Protein AF-A0A955JR68-F1 (afdb_monomer_lite)

pLDDT: mean 91.96, std 6.1, range [66.06, 97.94]

Radius of gyration: 23.19 Å; chains: 1; bounding box: 47×17×73 Å

Foldseek 3Di:
DVVVVVLCVLVVVLVVLVVLLVVLVVLLVVLVVVLVVLVVVLVVLVVVPVPRDPVVNVVSVVSNVVSVVSNVVSCVVSVVSVVVSVVVSCVSVVVVVVVVVVPDDD

Secondary structure (DSSP, 8-state):
-HHHHHHHHHTGGGHHHHHHHHHHHHHHHHHHHHHHHHHHHHHHHHTTGGG--HHHHHHHHHHHHHHHHHHHHHHHHHHHHHHHHHHHHHHHHHHHHHHHHHTS--

Structure (mmCIF, N/CA/C/O backbone):
data_AF-A0A955JR68-F1
#
_entry.id   AF-A0A955JR68-F1
#
loop_
_atom_site.group_PDB
_atom_site.id
_atom_site.type_symbol
_atom_site.label_atom_id
_atom_site.label_alt_id
_atom_site.label_comp_id
_atom_site.label_asym_id
_atom_site.label_entity_id
_atom_site.label_seq_id
_atom_site.pdbx_PDB_ins_code
_atom_site.Cartn_x
_atom_site.Cartn_y
_atom_site.Cartn_z
_atom_site.occupancy
_atom_site.B_iso_or_equiv
_atom_site.auth_seq_id
_atom_site.auth_comp_id
_atom_site.auth_asym_id
_atom_site.auth_atom_id
_atom_site.pdbx_PDB_model_num
ATOM 1 N N . MET A 1 1 ? 1.779 -9.444 24.969 1.00 74.44 1 MET A N 1
ATOM 2 C CA . MET A 1 1 ? 0.986 -10.234 23.994 1.00 74.44 1 MET A CA 1
ATOM 3 C C . MET A 1 1 ? -0.452 -10.513 24.435 1.00 74.44 1 MET A C 1
ATOM 5 O O . MET A 1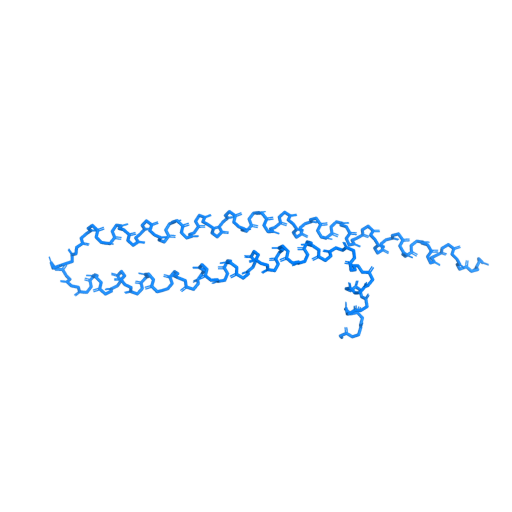 1 ? -1.351 -10.167 23.682 1.00 74.44 1 MET A O 1
ATOM 9 N N . LYS A 1 2 ? -0.705 -11.059 25.640 1.00 82.19 2 LYS A N 1
ATOM 10 C CA . LYS A 1 2 ? -2.065 -11.394 26.132 1.00 82.19 2 LYS A CA 1
ATOM 11 C C . LYS A 1 2 ? -3.084 -10.243 26.019 1.00 82.19 2 LYS A C 1
ATOM 13 O O . LYS A 1 2 ? -4.212 -10.466 25.600 1.00 82.19 2 LYS A O 1
ATOM 18 N N . TYR A 1 3 ? -2.676 -9.015 26.345 1.00 83.56 3 TYR A N 1
ATOM 19 C CA . TYR A 1 3 ? -3.552 -7.838 26.283 1.00 83.56 3 TYR A CA 1
ATOM 20 C C . TYR A 1 3 ? -3.885 -7.394 24.851 1.00 83.56 3 TYR A C 1
ATOM 22 O O . TYR A 1 3 ? -5.036 -7.080 24.576 1.00 83.56 3 TYR A O 1
ATOM 30 N N . LEU A 1 4 ? -2.921 -7.448 23.924 1.00 81.88 4 LEU A N 1
ATOM 31 C CA . LEU A 1 4 ? -3.157 -7.147 22.504 1.00 81.88 4 LEU A CA 1
ATOM 32 C C . LEU A 1 4 ? -4.132 -8.149 21.883 1.00 81.88 4 LEU A C 1
ATOM 34 O O . LEU A 1 4 ? -5.072 -7.764 21.195 1.00 81.88 4 LEU A O 1
ATOM 38 N N . TRP A 1 5 ? -3.951 -9.431 22.201 1.00 82.19 5 TRP A N 1
ATOM 39 C CA . TRP A 1 5 ? -4.871 -10.488 21.789 1.00 82.19 5 TRP A CA 1
ATOM 40 C C . TRP A 1 5 ? -6.280 -10.294 22.349 1.00 82.19 5 TRP A C 1
ATOM 42 O O . TRP A 1 5 ? -7.247 -10.493 21.624 1.00 82.19 5 TRP A O 1
ATOM 52 N N . LYS A 1 6 ? -6.406 -9.849 23.604 1.00 83.12 6 LYS A N 1
ATOM 53 C CA . LYS A 1 6 ? -7.708 -9.542 24.211 1.00 83.12 6 LYS A CA 1
ATOM 54 C C . LYS A 1 6 ? -8.407 -8.376 23.503 1.00 83.12 6 LYS A C 1
ATOM 56 O O . LYS A 1 6 ? -9.604 -8.448 23.267 1.00 83.12 6 LYS A O 1
ATOM 61 N N . ILE A 1 7 ? -7.674 -7.328 23.125 1.00 81.62 7 ILE A N 1
ATOM 62 C CA . ILE A 1 7 ? -8.233 -6.188 22.376 1.00 81.62 7 ILE A CA 1
ATOM 63 C C . ILE A 1 7 ? -8.702 -6.634 20.984 1.00 81.62 7 ILE A C 1
ATOM 65 O O . ILE A 1 7 ? -9.818 -6.310 20.573 1.00 81.62 7 ILE A O 1
ATOM 69 N N . LEU A 1 8 ? -7.878 -7.419 20.284 1.00 78.94 8 LEU A N 1
ATOM 70 C CA . LEU A 1 8 ? -8.209 -7.974 18.970 1.00 78.94 8 LEU A CA 1
ATOM 71 C C . LEU A 1 8 ? -9.423 -8.910 19.028 1.00 78.94 8 LEU A C 1
ATOM 73 O O . LEU A 1 8 ? -10.309 -8.802 18.183 1.00 78.94 8 LEU A O 1
ATOM 77 N N . SER A 1 9 ? -9.512 -9.786 20.035 1.00 76.69 9 SER A N 1
ATOM 78 C CA . SER A 1 9 ? -10.655 -10.695 20.181 1.00 76.69 9 SER A CA 1
ATOM 79 C C . SER A 1 9 ? -11.938 -9.946 20.552 1.00 76.69 9 SER A C 1
ATOM 81 O O . SER A 1 9 ? -12.994 -10.231 19.987 1.00 76.69 9 SER A O 1
ATOM 83 N N . SER A 1 10 ? -11.850 -8.951 21.443 1.00 73.81 10 SER A N 1
ATOM 84 C CA . SER A 1 10 ? -12.983 -8.095 21.827 1.00 73.81 10 SER A CA 1
ATOM 85 C C . SER A 1 10 ? -13.501 -7.232 20.674 1.00 73.81 10 SER A C 1
ATOM 87 O O . SER A 1 10 ? -14.665 -6.844 20.679 1.00 73.81 10 SER A O 1
ATOM 89 N N . THR A 1 11 ? -12.663 -6.968 19.668 1.00 79.06 11 THR A N 1
ATOM 90 C CA . THR A 1 11 ? -13.011 -6.165 18.484 1.00 79.06 11 THR A CA 1
ATOM 91 C C . THR A 1 11 ? -13.122 -7.027 17.219 1.00 79.06 11 THR A C 1
ATOM 93 O O . THR A 1 11 ? -13.031 -6.530 16.095 1.00 79.06 11 THR A O 1
ATOM 96 N N . SER A 1 12 ? -13.354 -8.337 17.372 1.00 75.81 12 SER A N 1
ATOM 97 C CA . SER A 1 12 ? -13.459 -9.273 16.240 1.00 75.81 12 SER A CA 1
ATOM 98 C C . SER A 1 12 ? -14.593 -8.941 15.261 1.00 75.81 12 SER A C 1
ATOM 100 O O . SER A 1 12 ? -14.568 -9.388 14.116 1.00 75.81 12 SER A O 1
ATOM 102 N N . SER A 1 13 ? -15.542 -8.080 15.644 1.00 83.38 13 SER A N 1
ATOM 103 C CA . SER A 1 13 ? -16.558 -7.522 14.742 1.00 83.38 13 SER A CA 1
ATOM 104 C C . SER A 1 13 ? -15.963 -6.762 13.543 1.00 83.38 13 SER A C 1
ATOM 106 O O . SER A 1 13 ? -16.620 -6.647 12.508 1.00 83.38 13 SER A O 1
ATOM 108 N N . LEU A 1 14 ? -14.710 -6.296 13.634 1.00 86.19 14 LEU A N 1
ATOM 109 C CA . LEU A 1 14 ? -13.998 -5.578 12.569 1.00 86.19 14 LEU A CA 1
ATOM 110 C C . LEU A 1 14 ? -13.180 -6.488 11.635 1.00 86.19 14 LEU A C 1
ATOM 112 O O . LEU A 1 14 ? -12.437 -5.978 10.796 1.00 86.19 14 LEU A O 1
ATOM 116 N N . TRP A 1 15 ? -13.326 -7.816 11.721 1.00 86.75 15 TRP A N 1
ATOM 117 C CA . TRP A 1 15 ? -12.491 -8.778 10.982 1.00 86.75 15 TRP A CA 1
ATOM 118 C C . TRP A 1 15 ? -12.403 -8.520 9.471 1.00 86.75 15 TRP A C 1
ATOM 120 O O . TRP A 1 15 ? -11.335 -8.673 8.885 1.00 86.75 15 TRP A O 1
ATOM 130 N N . ARG A 1 16 ? -13.493 -8.067 8.838 1.00 90.31 16 ARG A N 1
ATOM 131 C CA . ARG A 1 16 ? -13.512 -7.753 7.398 1.00 90.31 16 ARG A CA 1
ATOM 132 C C . ARG A 1 16 ? -12.545 -6.627 7.040 1.00 90.31 16 ARG A C 1
ATOM 134 O O . ARG A 1 16 ? -11.876 -6.708 6.017 1.00 90.31 16 ARG A O 1
ATOM 141 N N . LEU A 1 17 ? -12.454 -5.602 7.889 1.00 89.56 17 LEU A N 1
ATOM 142 C CA . LEU A 1 17 ? -11.537 -4.484 7.677 1.00 89.56 17 LEU A CA 1
ATOM 143 C C . LEU A 1 17 ? -10.085 -4.918 7.902 1.00 89.56 17 LEU A C 1
ATOM 145 O O . LEU A 1 17 ? -9.220 -4.543 7.117 1.00 89.56 17 LEU A O 1
ATOM 149 N N . TYR A 1 18 ? -9.817 -5.763 8.906 1.00 90.50 18 TYR A N 1
ATOM 150 C CA . TYR A 1 18 ? -8.474 -6.317 9.117 1.00 90.50 18 TYR A CA 1
ATOM 151 C C . TYR A 1 18 ? -7.992 -7.128 7.912 1.00 90.50 18 TYR A C 1
ATOM 153 O O . TYR A 1 18 ? -6.854 -6.958 7.475 1.00 90.50 18 TYR A O 1
ATOM 161 N N . VAL A 1 19 ? -8.861 -7.968 7.340 1.00 92.94 19 VAL A N 1
ATOM 162 C CA . VAL A 1 19 ? -8.545 -8.731 6.125 1.00 92.94 19 VAL A CA 1
ATOM 163 C C . VAL A 1 19 ? -8.314 -7.791 4.942 1.00 92.94 19 VAL A C 1
ATOM 165 O O . VAL A 1 19 ? -7.314 -7.942 4.248 1.00 92.94 19 VAL A O 1
ATOM 168 N N . ALA A 1 20 ? -9.182 -6.795 4.740 1.00 92.62 20 ALA A N 1
ATOM 169 C CA . ALA A 1 20 ? -9.059 -5.849 3.632 1.00 92.62 20 ALA A CA 1
ATOM 170 C C . ALA A 1 20 ? -7.730 -5.073 3.663 1.00 92.62 20 ALA A C 1
ATOM 172 O O . ALA A 1 20 ? -7.021 -5.027 2.657 1.00 92.62 20 ALA A O 1
ATOM 173 N N . VAL A 1 21 ? -7.351 -4.530 4.825 1.00 93.62 21 VAL A N 1
ATOM 174 C CA . VAL A 1 21 ? -6.069 -3.828 4.999 1.00 93.62 21 VAL A CA 1
ATOM 175 C C . VAL A 1 21 ? -4.892 -4.787 4.823 1.00 93.62 21 VAL A C 1
ATOM 177 O O . VAL A 1 21 ? -3.938 -4.446 4.135 1.00 93.62 21 VAL A O 1
ATOM 180 N N . SER A 1 22 ? -4.972 -6.007 5.363 1.00 94.62 22 SER A N 1
ATOM 181 C CA . SER A 1 22 ? -3.896 -6.998 5.221 1.00 94.62 22 SER A CA 1
ATOM 182 C C . SER A 1 22 ? -3.655 -7.376 3.758 1.00 94.62 22 SER A C 1
ATOM 184 O O . SER A 1 22 ? -2.510 -7.421 3.312 1.00 94.62 22 SER A O 1
ATOM 186 N N . VAL A 1 23 ? -4.725 -7.602 2.988 1.00 95.69 23 VAL A N 1
ATOM 187 C CA . VAL A 1 23 ? -4.635 -7.882 1.547 1.00 95.69 23 VAL A CA 1
ATOM 188 C C . VAL A 1 23 ? -4.026 -6.694 0.802 1.00 95.69 23 VAL A C 1
ATOM 190 O O . VAL A 1 23 ? -3.136 -6.893 -0.024 1.00 95.69 23 VAL A O 1
ATOM 193 N N . ALA A 1 24 ? -4.441 -5.465 1.126 1.00 94.81 24 ALA A N 1
ATOM 194 C CA . ALA A 1 24 ? -3.860 -4.256 0.546 1.00 94.81 24 ALA A CA 1
ATOM 195 C C . ALA A 1 24 ? -2.355 -4.139 0.852 1.00 94.81 24 ALA A C 1
ATOM 197 O O . ALA A 1 24 ? -1.563 -3.891 -0.057 1.00 94.81 24 ALA A O 1
ATOM 198 N N . SER A 1 25 ? -1.936 -4.393 2.096 1.00 95.75 25 SER A N 1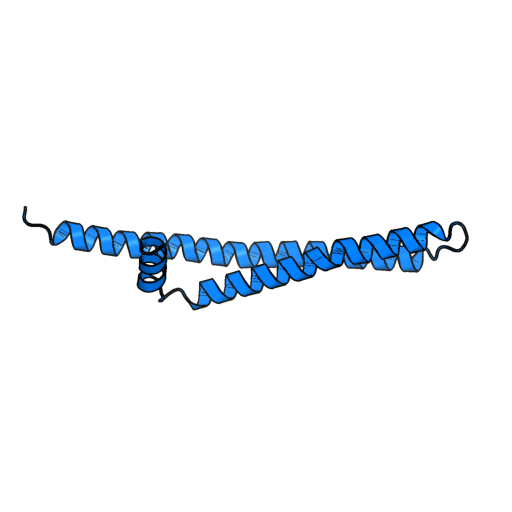
ATOM 199 C CA . SER A 1 25 ? -0.523 -4.369 2.494 1.00 95.75 25 SER A CA 1
ATOM 200 C C . SER A 1 25 ? 0.312 -5.419 1.762 1.00 95.75 25 SER A C 1
ATOM 202 O O . SER A 1 25 ? 1.415 -5.113 1.311 1.00 95.75 25 SER A O 1
ATOM 204 N N . VAL A 1 26 ? -0.208 -6.640 1.600 1.00 97.12 26 VAL A N 1
ATOM 205 C CA . VAL A 1 26 ? 0.473 -7.694 0.832 1.00 97.12 26 VAL A CA 1
ATOM 206 C C . VAL A 1 26 ? 0.594 -7.300 -0.639 1.00 97.12 26 VAL A C 1
ATOM 208 O O . VAL A 1 26 ? 1.665 -7.456 -1.220 1.00 97.12 26 VAL A O 1
ATOM 211 N N . ALA A 1 27 ? -0.462 -6.740 -1.235 1.00 96.12 27 ALA A N 1
ATOM 212 C CA . ALA A 1 27 ? -0.427 -6.272 -2.618 1.00 96.12 27 ALA A CA 1
ATOM 213 C C . ALA A 1 27 ? 0.629 -5.171 -2.826 1.00 96.12 27 ALA A C 1
ATOM 215 O O . ALA A 1 27 ? 1.420 -5.254 -3.764 1.00 96.12 27 ALA A O 1
ATOM 216 N N . ILE A 1 28 ? 0.700 -4.190 -1.919 1.00 97.12 28 ILE A N 1
ATOM 217 C CA . ILE A 1 28 ? 1.733 -3.141 -1.942 1.00 97.12 28 ILE A CA 1
ATOM 218 C C . ILE A 1 28 ? 3.132 -3.748 -1.819 1.00 97.12 28 ILE A C 1
ATOM 220 O O . ILE A 1 28 ? 4.031 -3.365 -2.564 1.00 97.12 28 ILE A O 1
ATOM 224 N N . ALA A 1 29 ? 3.324 -4.704 -0.908 1.00 97.31 29 ALA A N 1
ATOM 225 C CA . ALA A 1 29 ? 4.613 -5.363 -0.743 1.00 97.31 29 ALA A CA 1
ATOM 226 C C . ALA A 1 29 ? 5.052 -6.049 -2.044 1.00 97.31 29 ALA A C 1
ATOM 228 O O . ALA A 1 29 ? 6.168 -5.819 -2.500 1.00 97.31 29 ALA A O 1
ATOM 229 N N . VAL A 1 30 ? 4.165 -6.817 -2.684 1.00 96.75 30 VAL A N 1
ATOM 230 C CA . VAL A 1 30 ? 4.455 -7.469 -3.972 1.00 96.75 30 VAL A CA 1
ATOM 231 C C . VAL A 1 30 ? 4.841 -6.446 -5.040 1.00 96.75 30 VAL A C 1
ATOM 233 O O . VAL A 1 30 ? 5.849 -6.637 -5.714 1.00 96.75 30 VAL A O 1
ATOM 236 N N . LEU A 1 31 ? 4.094 -5.346 -5.167 1.00 95.88 31 LEU A N 1
ATOM 237 C CA . LEU A 1 31 ? 4.405 -4.277 -6.121 1.00 95.88 31 LEU A CA 1
ATOM 238 C C . LEU A 1 31 ? 5.782 -3.649 -5.861 1.00 95.88 31 LEU A C 1
ATOM 240 O O . LEU A 1 31 ? 6.574 -3.507 -6.789 1.00 95.88 31 LEU A O 1
ATOM 244 N N . ASN A 1 32 ? 6.111 -3.367 -4.600 1.00 96.00 32 ASN A N 1
ATOM 245 C CA . ASN A 1 32 ? 7.412 -2.812 -4.221 1.00 96.00 32 ASN A CA 1
ATOM 246 C C . ASN A 1 32 ? 8.581 -3.767 -4.507 1.00 96.00 32 ASN A C 1
ATOM 248 O O . ASN A 1 32 ? 9.693 -3.305 -4.754 1.00 96.00 32 ASN A O 1
ATOM 252 N N . LEU A 1 33 ? 8.353 -5.087 -4.501 1.00 96.62 33 LEU A N 1
ATOM 253 C CA . LEU A 1 33 ? 9.366 -6.059 -4.923 1.00 96.62 33 LEU A CA 1
ATOM 254 C C . LEU A 1 33 ? 9.619 -6.036 -6.441 1.00 96.62 33 LEU A C 1
ATOM 256 O O . LEU A 1 33 ? 10.712 -6.405 -6.872 1.00 96.62 33 LEU A O 1
ATOM 260 N N . LEU A 1 34 ? 8.655 -5.601 -7.259 1.00 95.50 34 LEU A N 1
ATOM 261 C CA . LEU A 1 34 ? 8.822 -5.531 -8.716 1.00 95.50 34 LEU A CA 1
ATOM 262 C C . LEU A 1 34 ? 9.718 -4.361 -9.143 1.00 95.50 34 LEU A C 1
ATOM 264 O O . LEU A 1 34 ? 10.468 -4.489 -10.111 1.00 95.50 34 LEU A O 1
ATOM 268 N N . THR A 1 35 ? 9.699 -3.246 -8.411 1.00 92.56 35 THR A N 1
ATOM 269 C CA . THR A 1 35 ? 10.502 -2.049 -8.709 1.00 92.56 35 THR A CA 1
ATOM 270 C C . THR A 1 35 ? 12.012 -2.323 -8.836 1.00 92.56 35 THR A C 1
ATOM 272 O O . THR A 1 35 ? 12.587 -1.957 -9.868 1.00 92.56 35 THR A O 1
ATOM 275 N N . PRO A 1 36 ? 12.696 -2.989 -7.880 1.00 95.50 36 PRO A N 1
ATOM 276 C CA . PRO A 1 36 ? 14.120 -3.297 -8.026 1.00 95.50 36 PRO A CA 1
ATOM 277 C C . PRO A 1 36 ? 14.401 -4.279 -9.172 1.00 95.50 36 PRO A C 1
ATOM 279 O O . PRO A 1 36 ? 15.427 -4.144 -9.836 1.00 95.50 36 PRO A O 1
ATOM 282 N N . ALA A 1 37 ? 13.494 -5.220 -9.459 1.00 95.88 37 ALA A N 1
ATOM 283 C CA . ALA A 1 37 ? 13.649 -6.150 -10.580 1.00 95.88 37 ALA A CA 1
ATOM 284 C C . ALA A 1 37 ? 13.613 -5.420 -11.935 1.00 95.88 37 ALA A C 1
ATOM 286 O O . ALA A 1 37 ? 14.506 -5.602 -12.764 1.00 95.88 37 ALA A O 1
ATOM 287 N N . LEU A 1 38 ? 12.632 -4.532 -12.128 1.00 96.00 38 LEU A N 1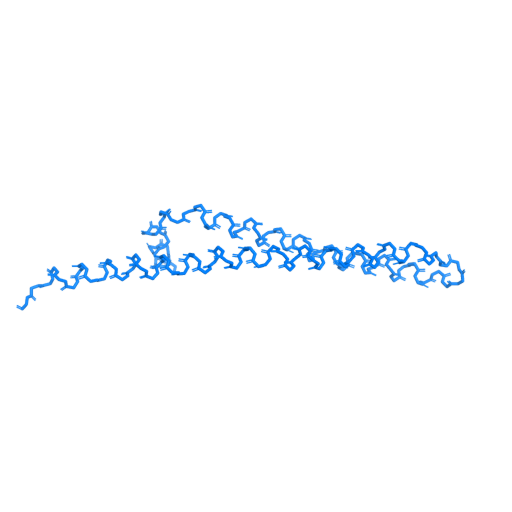
ATOM 288 C CA . LEU A 1 38 ? 12.528 -3.687 -13.322 1.00 96.00 38 LEU A CA 1
ATOM 289 C C . LEU A 1 38 ? 13.723 -2.740 -13.462 1.00 96.00 38 LEU A C 1
ATOM 291 O O . LEU A 1 38 ? 14.261 -2.571 -14.556 1.00 96.00 38 LEU A O 1
ATOM 295 N N . THR A 1 39 ? 14.170 -2.162 -12.348 1.00 95.88 39 THR A N 1
ATOM 296 C CA . THR A 1 39 ? 15.356 -1.297 -12.325 1.00 95.88 39 THR A CA 1
ATOM 297 C C . THR A 1 39 ? 16.607 -2.071 -12.745 1.00 95.88 39 THR A C 1
ATOM 299 O O . THR A 1 39 ? 17.400 -1.565 -13.537 1.00 95.88 39 THR A O 1
ATOM 302 N N . GLY A 1 40 ? 16.757 -3.323 -12.300 1.00 96.50 40 GLY A N 1
ATOM 303 C CA . GLY A 1 40 ? 17.823 -4.219 -12.756 1.00 96.50 40 GLY A CA 1
ATOM 304 C C . GLY A 1 40 ? 17.814 -4.413 -14.274 1.00 96.50 40 GLY A C 1
ATOM 305 O O . GLY A 1 40 ? 18.838 -4.222 -14.926 1.00 96.50 40 GLY A O 1
ATOM 306 N N . TRP A 1 41 ? 16.646 -4.682 -14.864 1.00 96.25 41 TRP A N 1
ATOM 307 C CA . TRP A 1 41 ? 16.520 -4.828 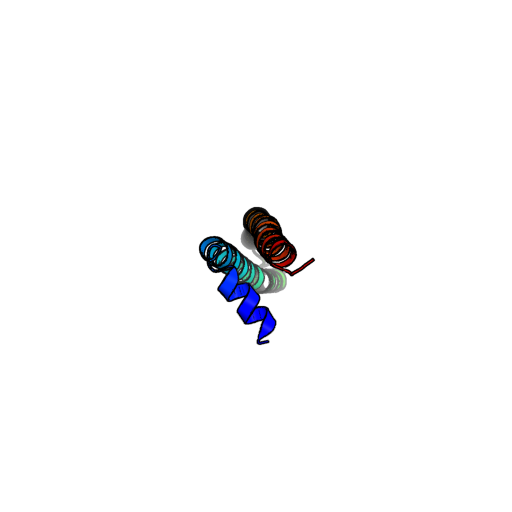-16.321 1.00 96.25 41 TRP A CA 1
ATOM 308 C C . TRP A 1 41 ? 16.828 -3.541 -17.090 1.00 96.25 41 TRP A C 1
ATOM 310 O O . TRP A 1 41 ? 17.380 -3.607 -18.190 1.00 96.25 41 TRP A O 1
ATOM 320 N N . ALA A 1 42 ? 16.500 -2.375 -16.530 1.00 95.62 42 ALA A N 1
ATOM 321 C CA . ALA A 1 42 ? 16.865 -1.093 -17.127 1.00 95.62 42 ALA A CA 1
ATOM 322 C C . ALA A 1 42 ? 18.387 -0.896 -17.135 1.00 95.62 42 ALA A C 1
ATOM 324 O O . ALA A 1 42 ? 18.951 -0.4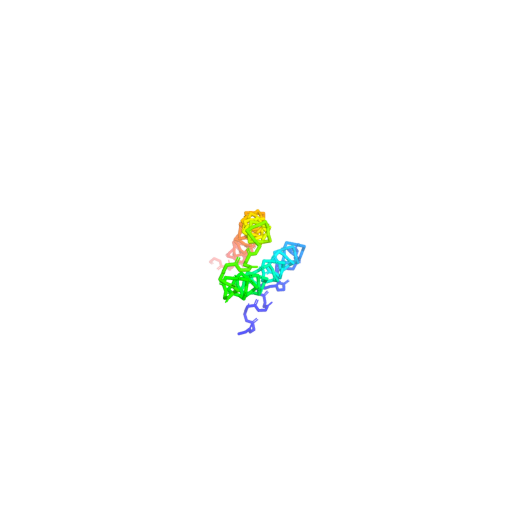98 -18.156 1.00 95.62 42 ALA A O 1
ATOM 325 N N . ILE A 1 43 ? 19.059 -1.225 -16.027 1.00 96.06 43 ILE A N 1
ATOM 326 C CA . ILE A 1 43 ? 20.523 -1.174 -15.925 1.00 96.06 43 ILE A CA 1
ATOM 327 C C . ILE A 1 43 ? 21.163 -2.120 -16.947 1.00 96.06 43 ILE A C 1
ATOM 329 O O . ILE A 1 43 ? 22.099 -1.727 -17.646 1.00 96.06 43 ILE A O 1
ATOM 333 N N . ASP A 1 44 ? 20.646 -3.340 -17.089 1.00 95.56 44 ASP A N 1
ATOM 334 C CA . ASP A 1 44 ? 21.161 -4.308 -18.061 1.00 95.56 44 ASP A CA 1
ATOM 335 C C . ASP A 1 44 ? 20.985 -3.843 -19.513 1.00 95.56 44 ASP A C 1
ATOM 337 O O . ASP A 1 44 ? 21.873 -4.059 -20.341 1.00 95.56 44 ASP A O 1
ATOM 341 N N . GLU A 1 45 ? 19.877 -3.171 -19.841 1.00 94.00 45 GLU A N 1
ATOM 342 C CA . GLU A 1 45 ? 19.695 -2.583 -21.171 1.00 94.00 45 GLU A CA 1
ATOM 343 C C . GLU A 1 45 ? 20.664 -1.416 -21.406 1.00 94.00 45 GLU A C 1
ATOM 345 O O . GLU A 1 45 ? 21.273 -1.340 -22.472 1.00 94.00 45 GLU A O 1
ATOM 350 N N . LEU A 1 46 ? 20.876 -0.550 -20.408 1.00 92.94 46 LEU A N 1
ATOM 351 C CA . LEU A 1 46 ? 21.825 0.568 -20.493 1.00 92.94 46 LEU A CA 1
ATOM 352 C C . LEU A 1 46 ? 23.263 0.099 -20.741 1.00 92.94 46 LEU A C 1
ATOM 354 O O . LEU A 1 46 ? 23.999 0.724 -21.507 1.00 92.94 46 LEU A O 1
ATOM 358 N N . ARG A 1 47 ? 23.663 -1.034 -20.154 1.00 95.38 47 ARG A N 1
ATOM 359 C CA . ARG A 1 47 ? 25.000 -1.619 -20.353 1.00 95.38 47 ARG A CA 1
ATOM 360 C C . ARG A 1 47 ? 25.279 -2.037 -21.798 1.00 95.38 47 ARG A C 1
ATOM 362 O O . ARG A 1 47 ? 26.443 -2.211 -22.149 1.00 95.38 47 ARG A O 1
ATOM 369 N N . LYS A 1 48 ? 24.254 -2.163 -22.647 1.00 94.00 48 LYS A N 1
ATOM 370 C CA . LYS A 1 48 ? 24.416 -2.461 -24.081 1.00 94.00 48 LYS A CA 1
ATOM 371 C C . LYS A 1 48 ? 24.945 -1.270 -24.888 1.00 94.00 48 LYS A C 1
ATOM 373 O O . LYS A 1 48 ? 25.296 -1.447 -26.054 1.00 94.00 48 LYS A O 1
ATOM 378 N N . GLY A 1 49 ? 25.016 -0.072 -24.300 1.00 90.31 49 GLY A N 1
ATOM 379 C CA . GLY A 1 49 ? 25.560 1.119 -24.953 1.00 90.31 49 GLY A CA 1
ATOM 380 C C . GLY A 1 49 ? 24.798 1.470 -26.232 1.00 90.31 49 GLY A C 1
ATOM 381 O O . GLY A 1 49 ? 23.585 1.657 -26.209 1.00 90.31 49 GLY A O 1
ATOM 382 N N . THR A 1 50 ? 25.494 1.526 -27.369 1.00 87.88 50 THR A N 1
ATOM 383 C CA . THR A 1 50 ? 24.898 1.854 -28.679 1.00 87.88 50 THR A CA 1
ATOM 384 C C . THR A 1 50 ? 23.911 0.803 -29.195 1.00 87.88 50 THR A C 1
ATOM 386 O O . THR A 1 50 ? 23.108 1.111 -30.071 1.00 87.88 50 THR A O 1
ATOM 389 N N . GLY A 1 51 ? 23.934 -0.418 -28.649 1.00 88.50 51 GLY A N 1
ATOM 390 C CA . GLY A 1 51 ? 22.959 -1.472 -28.947 1.00 88.50 51 GLY A CA 1
ATOM 391 C C . GLY A 1 51 ? 21.700 -1.430 -28.074 1.00 88.50 51 GLY A C 1
ATOM 392 O O . GLY A 1 51 ? 20.849 -2.313 -28.199 1.00 88.50 51 GLY A O 1
ATOM 393 N N . ALA A 1 52 ? 21.584 -0.458 -27.165 1.00 89.56 52 ALA A N 1
ATOM 394 C CA . ALA A 1 52 ? 20.438 -0.341 -26.274 1.00 89.56 52 ALA A CA 1
ATOM 395 C C . ALA A 1 52 ? 19.162 0.031 -27.041 1.00 89.56 52 ALA A C 1
ATOM 397 O O . ALA A 1 52 ? 19.137 0.935 -27.881 1.00 89.56 52 ALA A O 1
ATOM 398 N N . ARG A 1 53 ? 18.060 -0.642 -26.713 1.00 94.44 53 ARG A N 1
ATOM 399 C CA . ARG A 1 53 ? 16.751 -0.367 -27.307 1.00 94.44 53 ARG A CA 1
ATOM 400 C C . ARG A 1 53 ? 16.011 0.656 -26.460 1.00 94.44 53 ARG A C 1
ATOM 402 O O . ARG A 1 53 ? 15.386 0.314 -25.458 1.00 94.44 53 ARG A O 1
ATOM 409 N N . VAL A 1 54 ? 16.005 1.905 -26.920 1.00 93.06 54 VAL A N 1
ATOM 410 C CA . VAL A 1 54 ? 15.302 3.018 -26.254 1.00 93.06 54 VAL A CA 1
ATOM 411 C C . VAL A 1 54 ? 13.829 2.684 -25.989 1.00 93.06 54 VAL A C 1
ATOM 413 O O . VAL A 1 54 ? 13.331 2.937 -24.897 1.00 93.06 54 VAL A O 1
ATOM 416 N N . GLY A 1 55 ? 13.145 2.033 -26.939 1.00 95.12 55 GLY A N 1
ATOM 417 C CA . GLY A 1 55 ? 11.748 1.619 -26.762 1.00 95.12 55 GLY A CA 1
ATOM 418 C C . GLY A 1 55 ? 11.530 0.637 -25.603 1.00 95.12 55 GLY A C 1
ATOM 419 O O . GLY A 1 55 ? 10.537 0.746 -24.890 1.00 95.12 55 GLY A O 1
ATOM 420 N N . TYR A 1 56 ? 12.477 -0.276 -25.360 1.00 95.19 56 TYR A N 1
ATOM 421 C CA . TYR A 1 56 ? 12.411 -1.190 -24.214 1.00 95.19 56 TYR A CA 1
ATOM 422 C C . TYR A 1 56 ? 12.614 -0.440 -22.892 1.00 95.19 56 TYR A C 1
ATOM 424 O O . TYR A 1 56 ? 11.911 -0.697 -21.919 1.00 95.19 56 TYR A O 1
ATOM 432 N N . MET A 1 57 ? 13.509 0.549 -22.875 1.00 94.75 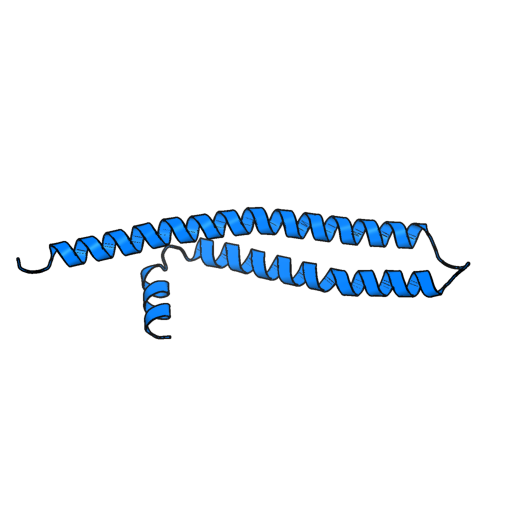57 MET A N 1
ATOM 433 C CA . MET A 1 57 ? 13.746 1.384 -21.696 1.00 94.75 57 MET A CA 1
ATOM 434 C C . MET A 1 57 ? 12.535 2.261 -21.348 1.00 94.75 57 MET A C 1
ATOM 436 O O . MET A 1 57 ? 12.170 2.362 -20.179 1.00 94.75 57 MET A O 1
ATOM 440 N N . ILE A 1 58 ? 11.862 2.828 -22.356 1.00 96.38 58 ILE A N 1
ATOM 441 C CA . ILE A 1 58 ? 10.594 3.553 -22.174 1.00 96.38 58 ILE A CA 1
ATOM 442 C C . ILE A 1 58 ? 9.523 2.620 -21.602 1.00 96.38 58 ILE A C 1
ATOM 444 O O . ILE A 1 58 ? 8.801 3.008 -20.687 1.00 96.38 58 ILE A O 1
ATOM 448 N N . LEU A 1 59 ? 9.435 1.383 -22.097 1.00 97.19 59 LEU A N 1
ATOM 449 C CA . LEU A 1 59 ? 8.479 0.400 -21.590 1.00 97.19 59 LEU A CA 1
ATOM 450 C C . LEU A 1 59 ? 8.736 0.054 -20.116 1.00 97.19 59 LEU A C 1
ATOM 452 O O . LEU A 1 59 ? 7.785 -0.006 -19.340 1.00 97.19 59 LEU A O 1
ATOM 456 N N . ILE A 1 60 ? 9.999 -0.113 -19.709 1.00 96.69 60 ILE A N 1
ATOM 457 C CA . ILE A 1 60 ? 10.349 -0.325 -18.296 1.00 96.69 60 ILE A CA 1
ATOM 458 C C . ILE A 1 60 ? 9.979 0.899 -17.449 1.00 96.69 60 ILE A C 1
ATOM 460 O O . ILE A 1 60 ? 9.378 0.743 -16.388 1.00 96.69 60 ILE A O 1
ATOM 464 N N . ALA A 1 61 ? 10.292 2.110 -17.916 1.00 96.38 61 ALA A N 1
ATOM 465 C CA . ALA A 1 61 ? 9.950 3.340 -17.202 1.00 96.38 61 ALA A CA 1
ATOM 466 C C . ALA A 1 61 ? 8.431 3.484 -17.007 1.00 96.38 61 ALA A C 1
ATOM 468 O O . ALA A 1 61 ? 7.976 3.798 -15.909 1.00 96.38 61 ALA A O 1
ATOM 469 N N . LEU A 1 62 ? 7.642 3.184 -18.045 1.00 97.88 62 LEU A N 1
ATOM 470 C CA . LEU A 1 62 ? 6.183 3.147 -17.949 1.00 97.88 62 LEU A CA 1
ATOM 471 C C . LEU A 1 62 ? 5.705 2.073 -16.966 1.00 97.88 62 LEU A C 1
ATOM 473 O O . LEU A 1 62 ? 4.800 2.338 -16.181 1.00 97.88 62 LEU A O 1
ATOM 477 N N . ALA A 1 63 ? 6.311 0.884 -16.967 1.00 97.19 63 ALA A N 1
ATOM 478 C CA . ALA A 1 63 ? 5.956 -0.176 -16.026 1.00 97.19 63 ALA A CA 1
ATOM 479 C C . ALA A 1 63 ? 6.195 0.243 -14.564 1.00 97.19 63 ALA A C 1
ATOM 481 O O . ALA A 1 63 ? 5.310 0.051 -13.731 1.00 97.19 63 ALA A O 1
ATOM 482 N N . ILE A 1 64 ? 7.342 0.864 -14.264 1.00 96.62 64 ILE A N 1
ATOM 483 C CA . ILE A 1 64 ? 7.646 1.407 -12.928 1.00 96.62 64 ILE A CA 1
ATOM 484 C C . ILE A 1 64 ? 6.628 2.489 -12.551 1.00 96.62 64 ILE A C 1
ATOM 486 O O . ILE A 1 64 ? 6.046 2.433 -11.473 1.00 96.62 64 ILE A O 1
ATOM 490 N N . PHE A 1 65 ? 6.331 3.411 -13.468 1.00 97.50 65 PHE A N 1
ATOM 491 C CA . PHE A 1 65 ? 5.335 4.456 -13.239 1.00 97.50 65 PHE A CA 1
ATOM 492 C C . PHE A 1 65 ? 3.950 3.886 -12.891 1.00 97.50 65 PHE A C 1
ATOM 494 O O . PHE A 1 65 ? 3.307 4.341 -11.945 1.00 97.50 65 PHE A O 1
ATOM 501 N N . PHE A 1 66 ? 3.485 2.860 -13.610 1.00 97.75 66 PHE A N 1
ATOM 502 C CA . PHE A 1 66 ? 2.209 2.209 -13.299 1.00 97.75 66 PHE A CA 1
ATOM 503 C C . PHE A 1 66 ? 2.232 1.446 -11.970 1.00 97.75 66 PHE A C 1
ATOM 505 O O . PHE A 1 66 ? 1.211 1.412 -11.282 1.00 97.75 66 PHE A O 1
ATOM 512 N N . ILE A 1 67 ? 3.372 0.865 -11.587 1.00 97.62 67 ILE A N 1
ATOM 513 C CA . ILE A 1 67 ? 3.551 0.263 -10.261 1.00 97.62 67 ILE A CA 1
ATOM 514 C C . ILE A 1 67 ? 3.404 1.330 -9.174 1.00 97.62 67 ILE A C 1
ATOM 516 O O . ILE A 1 67 ? 2.610 1.133 -8.255 1.00 97.62 67 ILE A O 1
ATOM 520 N N . ASP A 1 68 ? 4.079 2.472 -9.308 1.00 97.31 68 ASP A N 1
ATOM 521 C CA . ASP A 1 68 ? 4.011 3.567 -8.332 1.00 97.31 68 ASP A CA 1
ATOM 522 C C . ASP A 1 68 ? 2.590 4.141 -8.212 1.00 97.31 68 ASP A C 1
ATOM 524 O O . ASP A 1 68 ? 2.093 4.389 -7.105 1.00 97.31 68 ASP A O 1
ATOM 528 N N . LEU A 1 69 ? 1.889 4.292 -9.342 1.00 97.94 69 LEU A N 1
ATOM 529 C CA . LEU A 1 69 ? 0.472 4.662 -9.352 1.00 97.94 69 LEU A CA 1
ATOM 530 C C . LEU A 1 69 ? -0.393 3.622 -8.631 1.00 97.94 69 LEU A C 1
ATOM 532 O O . LEU A 1 69 ? -1.240 3.989 -7.813 1.00 97.94 69 LEU A O 1
ATOM 536 N N . GLY A 1 70 ? -0.171 2.334 -8.900 1.00 97.31 70 GLY A N 1
ATOM 537 C CA . GLY A 1 70 ? -0.882 1.236 -8.248 1.00 97.31 70 GLY A CA 1
ATOM 538 C C . GLY A 1 70 ? -0.667 1.231 -6.736 1.00 97.31 70 GLY A C 1
ATOM 539 O O . GLY A 1 70 ? -1.633 1.184 -5.974 1.00 97.31 70 GLY A O 1
ATOM 540 N N . VAL A 1 71 ? 0.584 1.367 -6.290 1.00 97.50 71 VAL A N 1
ATOM 541 C CA . VAL A 1 71 ? 0.943 1.476 -4.869 1.00 97.50 71 VAL A CA 1
ATOM 542 C C . VAL A 1 71 ? 0.256 2.678 -4.228 1.00 97.50 71 VAL A C 1
ATOM 544 O O . VAL A 1 71 ? -0.342 2.545 -3.162 1.00 97.50 71 VAL A O 1
ATOM 547 N N . THR A 1 72 ? 0.278 3.840 -4.881 1.00 97.38 72 THR A N 1
ATOM 548 C CA . THR A 1 72 ? -0.368 5.060 -4.376 1.00 97.38 72 THR A CA 1
ATOM 549 C C . THR A 1 72 ? -1.876 4.872 -4.221 1.00 97.38 72 THR A C 1
ATOM 551 O O . THR A 1 72 ? -2.447 5.230 -3.189 1.00 97.38 72 THR A O 1
ATOM 554 N N . PHE A 1 73 ? -2.534 4.270 -5.211 1.00 97.75 73 PHE A N 1
ATOM 555 C CA . PHE A 1 73 ? -3.973 4.022 -5.175 1.00 97.75 73 PHE A CA 1
ATOM 556 C C . PHE A 1 73 ? -4.360 3.033 -4.067 1.00 97.75 73 PHE A C 1
ATOM 558 O O . PHE A 1 73 ? -5.266 3.308 -3.276 1.00 97.75 73 PHE A O 1
ATOM 565 N N . ILE A 1 74 ? -3.630 1.918 -3.951 1.00 96.81 74 ILE A N 1
ATOM 566 C CA . ILE A 1 74 ? -3.871 0.913 -2.907 1.00 96.81 74 ILE A CA 1
ATOM 567 C C . ILE A 1 74 ? -3.595 1.501 -1.518 1.00 96.81 74 ILE A C 1
ATOM 569 O O . ILE A 1 74 ? -4.366 1.239 -0.600 1.00 96.81 74 ILE A O 1
ATOM 573 N N . ASN A 1 75 ? -2.563 2.336 -1.357 1.00 96.56 75 ASN A N 1
ATOM 574 C CA . ASN A 1 75 ? -2.287 3.025 -0.094 1.00 96.56 75 ASN A CA 1
ATOM 575 C C . ASN A 1 75 ? -3.427 3.956 0.322 1.00 96.56 75 ASN A C 1
ATOM 577 O O . ASN A 1 75 ? -3.802 3.963 1.490 1.00 96.56 75 ASN A O 1
ATOM 581 N N . ASN A 1 76 ? -4.011 4.708 -0.612 1.00 96.31 76 ASN A N 1
ATOM 582 C CA . ASN A 1 76 ? -5.136 5.592 -0.298 1.00 96.31 76 ASN A CA 1
ATOM 583 C C . ASN A 1 76 ? -6.373 4.796 0.150 1.00 96.31 76 ASN A C 1
ATOM 585 O O . ASN A 1 76 ? -6.990 5.120 1.165 1.00 96.31 76 ASN A O 1
ATOM 589 N N . ILE A 1 77 ? -6.714 3.719 -0.563 1.00 94.75 77 ILE A N 1
ATOM 590 C CA . ILE A 1 77 ? -7.868 2.874 -0.215 1.00 94.75 77 ILE A CA 1
ATOM 591 C C . ILE A 1 77 ? -7.621 2.103 1.088 1.00 94.75 77 ILE A C 1
ATOM 593 O O . ILE A 1 77 ? -8.476 2.076 1.975 1.00 94.75 77 ILE A O 1
ATOM 597 N N . GLY A 1 78 ? -6.447 1.485 1.218 1.00 93.00 78 GLY A N 1
ATOM 598 C CA . GLY A 1 78 ? -6.044 0.752 2.414 1.00 93.00 78 GLY A CA 1
ATOM 599 C C . GLY A 1 78 ? -5.958 1.660 3.639 1.00 93.00 78 GLY A C 1
ATOM 600 O O . GLY A 1 78 ? -6.414 1.274 4.714 1.00 93.00 78 GLY A O 1
ATOM 601 N N . GLY A 1 79 ? -5.460 2.886 3.459 1.00 92.56 79 GLY A N 1
ATOM 602 C CA . GLY A 1 79 ? -5.429 3.934 4.476 1.00 92.56 79 GLY A CA 1
ATOM 603 C C . GLY A 1 79 ? -6.828 4.309 4.948 1.00 92.56 79 GLY A C 1
ATOM 604 O O . GLY A 1 79 ? -7.093 4.249 6.144 1.00 92.56 79 GLY A O 1
ATOM 605 N N . TYR A 1 80 ? -7.764 4.549 4.022 1.00 94.69 80 TYR A N 1
ATOM 606 C CA . TYR A 1 80 ? -9.166 4.799 4.372 1.00 94.69 80 TYR A CA 1
ATOM 607 C C . TYR A 1 80 ? -9.764 3.670 5.228 1.00 94.69 80 TYR A C 1
ATOM 609 O O . TYR A 1 80 ? -10.426 3.926 6.236 1.00 94.69 80 TYR A O 1
ATOM 617 N N . TRP A 1 81 ? -9.518 2.403 4.875 1.00 93.12 81 TRP A N 1
ATOM 618 C CA . TRP A 1 81 ? -9.962 1.278 5.704 1.00 93.12 81 TRP A CA 1
ATOM 619 C C . TRP A 1 81 ? -9.255 1.232 7.066 1.00 93.12 81 TRP A C 1
ATOM 621 O O . TRP A 1 81 ? -9.905 0.921 8.066 1.00 93.12 81 TRP A O 1
ATOM 631 N N . GLY A 1 82 ? -7.969 1.581 7.131 1.00 92.56 82 GLY A N 1
ATOM 632 C CA . GLY A 1 82 ? -7.209 1.727 8.377 1.00 92.56 82 GLY A CA 1
ATOM 633 C C . GLY A 1 82 ? -7.771 2.808 9.306 1.00 92.56 82 GLY A C 1
ATOM 634 O O . GLY A 1 82 ? -7.930 2.582 10.511 1.00 92.56 82 GLY A O 1
ATOM 635 N N . ASP A 1 83 ? -8.174 3.945 8.750 1.00 94.25 83 ASP A N 1
ATOM 636 C CA . ASP A 1 83 ? -8.794 5.036 9.503 1.00 94.25 83 ASP A CA 1
ATOM 637 C C . ASP A 1 83 ? -10.163 4.618 10.051 1.00 94.25 83 ASP A C 1
ATOM 639 O O . ASP A 1 83 ? -10.485 4.861 11.218 1.00 94.25 83 ASP A O 1
ATOM 643 N N . GLN A 1 84 ? -10.953 3.898 9.244 1.00 94.00 84 GLN A N 1
ATOM 644 C CA . GLN A 1 84 ? -12.227 3.322 9.682 1.00 94.00 84 GLN A CA 1
ATOM 645 C C . GLN A 1 84 ? -12.048 2.310 10.821 1.00 94.00 84 GLN A C 1
ATOM 647 O O . GLN A 1 84 ? -12.862 2.291 11.748 1.00 94.00 84 GLN A O 1
ATOM 652 N N . ILE A 1 85 ? -10.999 1.481 10.783 1.00 91.81 85 ILE A N 1
ATOM 653 C CA . ILE A 1 85 ? -10.653 0.579 11.893 1.00 91.81 85 ILE A CA 1
ATOM 654 C C . ILE A 1 85 ? -10.385 1.394 13.153 1.00 91.81 85 ILE A C 1
ATOM 656 O O . ILE A 1 85 ? -10.973 1.098 14.192 1.00 91.81 85 ILE A O 1
ATOM 660 N N . SER A 1 86 ? -9.540 2.421 13.056 1.00 91.06 86 SER A N 1
ATOM 661 C CA . SER A 1 86 ? -9.147 3.249 14.197 1.00 91.06 86 SER A CA 1
ATOM 662 C C . SER A 1 86 ? -10.366 3.908 14.841 1.00 91.06 86 SER A C 1
ATOM 664 O O . SER A 1 86 ? -10.606 3.727 16.035 1.00 91.06 86 SER A O 1
ATOM 666 N N . ALA A 1 87 ? -11.212 4.571 14.048 1.00 94.12 87 ALA A N 1
ATOM 667 C CA . ALA A 1 87 ? -12.425 5.225 14.539 1.00 94.12 87 ALA A CA 1
ATOM 668 C C . ALA A 1 87 ? -13.392 4.245 15.233 1.00 94.12 87 ALA A C 1
ATOM 670 O O . ALA A 1 87 ? -13.920 4.532 16.311 1.00 94.12 87 ALA A O 1
ATOM 671 N N . ARG A 1 88 ? -13.608 3.061 14.644 1.00 92.06 88 ARG A N 1
ATOM 672 C CA . ARG A 1 88 ? -14.505 2.041 15.213 1.00 92.06 88 ARG A CA 1
ATOM 673 C C . ARG A 1 88 ? -13.929 1.400 16.471 1.00 92.06 88 ARG A C 1
ATOM 675 O O . ARG A 1 88 ? -14.681 1.146 17.408 1.00 92.06 88 ARG A O 1
ATOM 682 N N . LEU A 1 89 ? -12.621 1.163 16.503 1.00 91.62 89 LEU A N 1
ATOM 683 C CA . LEU A 1 89 ? -11.921 0.627 17.666 1.00 91.62 89 LEU A CA 1
ATOM 684 C C . LEU A 1 89 ? -12.029 1.591 18.854 1.00 91.62 89 LEU A C 1
ATOM 686 O O . LEU A 1 89 ? -12.410 1.163 19.942 1.00 91.62 89 LEU A O 1
ATOM 690 N N . TYR A 1 90 ? -11.774 2.887 18.637 1.00 91.25 90 TYR A N 1
ATOM 691 C CA . TYR A 1 90 ? -11.935 3.913 19.672 1.00 91.25 90 TYR A CA 1
ATOM 692 C C . TYR A 1 90 ? -13.359 3.951 20.223 1.00 91.25 90 TYR A C 1
ATOM 694 O O . TYR A 1 90 ? -13.539 3.948 21.441 1.00 91.25 90 TYR A O 1
ATOM 702 N N . LYS A 1 91 ? -14.369 3.923 19.345 1.00 91.88 91 LYS A N 1
ATOM 703 C CA . LYS A 1 91 ? -15.775 3.893 19.760 1.00 91.88 91 LYS A CA 1
ATOM 704 C C . LYS A 1 91 ? -16.083 2.673 20.634 1.00 91.88 91 LYS A C 1
ATOM 706 O O . LYS A 1 91 ? -16.632 2.825 21.720 1.00 91.88 91 LYS A O 1
ATOM 711 N N . LEU A 1 92 ? -15.702 1.479 20.184 1.00 89.69 92 LEU A N 1
ATOM 712 C CA . LEU A 1 92 ? -16.050 0.221 20.850 1.00 89.69 92 LEU A CA 1
ATOM 713 C C . LEU A 1 92 ? -15.337 0.067 22.203 1.00 89.69 92 LEU A C 1
ATOM 715 O O . LEU A 1 92 ? -15.930 -0.392 23.179 1.00 89.69 92 LEU A O 1
ATOM 719 N N . LEU A 1 93 ? -14.073 0.488 22.288 1.00 90.06 93 LEU A N 1
ATOM 720 C CA . LEU A 1 93 ? -13.339 0.526 23.554 1.00 90.06 93 LEU A CA 1
ATOM 721 C C . LEU A 1 93 ? -13.906 1.580 24.509 1.00 90.06 93 LEU A C 1
ATOM 723 O O . LEU A 1 93 ? -14.044 1.295 25.696 1.00 90.06 93 LEU A O 1
ATOM 727 N N . GLY A 1 94 ? -14.273 2.758 23.997 1.00 91.62 94 GLY A N 1
ATOM 728 C CA . GLY A 1 94 ? -14.900 3.819 24.783 1.00 91.62 94 GLY A CA 1
ATOM 729 C C . GLY A 1 94 ? -16.233 3.383 25.391 1.00 91.62 94 GLY A C 1
ATOM 730 O O . GLY A 1 94 ? -16.427 3.517 26.595 1.00 91.62 94 GLY A O 1
ATOM 731 N N . GLU A 1 95 ? -17.124 2.792 24.592 1.00 91.12 95 GLU A N 1
ATOM 732 C CA . GLU A 1 95 ? -18.419 2.277 25.063 1.00 91.12 95 GLU A CA 1
ATOM 733 C C . GLU A 1 95 ? -18.254 1.228 26.171 1.00 91.12 95 GLU A C 1
ATOM 735 O O . GLU A 1 95 ? -18.931 1.295 27.199 1.00 91.12 95 GLU A O 1
ATOM 740 N N . ASN A 1 96 ? -17.317 0.292 25.999 1.00 87.94 96 ASN A N 1
ATOM 741 C CA . ASN A 1 96 ? -17.030 -0.728 27.008 1.00 87.94 96 ASN A CA 1
ATOM 742 C C . ASN A 1 96 ? -16.438 -0.127 28.289 1.00 87.94 96 ASN A C 1
ATOM 744 O O . ASN A 1 96 ? -16.797 -0.547 29.387 1.00 87.94 96 ASN A O 1
ATOM 748 N N . TYR A 1 97 ? -15.553 0.861 28.155 1.00 90.75 97 TYR A N 1
ATOM 749 C CA . TYR A 1 97 ? -14.963 1.556 29.292 1.00 90.75 97 TYR A CA 1
ATOM 750 C C . TYR A 1 97 ? -16.023 2.294 30.117 1.00 90.75 97 TYR A C 1
ATOM 752 O O . TYR A 1 97 ? -16.098 2.105 31.329 1.00 90.75 97 TYR A O 1
ATOM 760 N N . TYR A 1 98 ? -16.883 3.085 29.469 1.00 93.31 98 TYR A N 1
ATOM 761 C CA . TYR A 1 98 ? -17.938 3.823 30.167 1.00 93.31 98 TYR A CA 1
ATOM 762 C C . TYR A 1 98 ? -18.979 2.901 30.798 1.00 93.31 98 TYR A C 1
ATOM 764 O O . TYR A 1 98 ? -19.420 3.173 31.912 1.00 93.31 98 TYR A O 1
ATOM 772 N N . ARG A 1 99 ? -19.333 1.792 30.137 1.00 92.19 99 ARG A N 1
ATOM 773 C CA . ARG A 1 99 ? -20.214 0.781 30.735 1.00 92.19 99 ARG A CA 1
ATOM 774 C C . ARG A 1 99 ? -19.629 0.245 32.040 1.00 92.19 99 ARG A C 1
ATOM 776 O O . ARG A 1 99 ? -20.317 0.255 33.052 1.00 92.19 99 ARG A O 1
ATOM 783 N N . GLN A 1 100 ? -18.352 -0.136 32.031 1.00 90.00 100 GLN A N 1
ATOM 784 C CA . GLN A 1 100 ? -17.674 -0.625 33.230 1.00 90.00 100 GLN A CA 1
ATOM 785 C C . GLN A 1 100 ? -17.621 0.438 34.336 1.00 90.00 100 GLN A C 1
ATOM 787 O O . GLN A 1 100 ? -17.790 0.108 35.504 1.00 90.00 100 GLN A O 1
ATOM 792 N N . LEU A 1 101 ? -17.392 1.706 33.978 1.00 93.25 101 LEU A N 1
ATOM 793 C CA . LEU A 1 101 ? -17.321 2.811 34.935 1.00 93.25 101 LEU A CA 1
ATOM 794 C C . LEU A 1 101 ? -18.655 3.021 35.671 1.00 93.25 101 LEU A C 1
ATOM 796 O O . LEU A 1 101 ? -18.659 3.308 36.863 1.00 93.25 101 LEU A O 1
ATOM 800 N N . LEU A 1 102 ? -19.775 2.865 34.962 1.00 93.44 102 LEU A N 1
ATOM 801 C CA . LEU A 1 102 ? -21.123 3.032 35.512 1.00 93.44 102 LEU A CA 1
ATOM 802 C C . LEU A 1 102 ? -21.590 1.837 36.359 1.00 93.44 102 LEU A C 1
ATOM 804 O O . LEU A 1 102 ? -22.519 1.985 37.146 1.00 93.44 102 LEU A O 1
ATOM 808 N N . GLU A 1 103 ? -20.961 0.671 36.213 1.00 93.50 103 GLU A N 1
ATOM 809 C CA . GLU A 1 103 ? -21.241 -0.528 37.018 1.00 93.50 103 GLU A CA 1
ATOM 810 C C . GLU A 1 103 ? -20.478 -0.545 38.357 1.00 93.50 103 GLU A C 1
ATOM 812 O O . GLU A 1 103 ? -20.709 -1.424 39.190 1.00 93.50 103 GLU A O 1
ATOM 817 N N . LEU A 1 104 ? -19.565 0.407 38.587 1.00 91.69 104 LEU A N 1
ATOM 818 C CA . LEU A 1 104 ? -18.810 0.497 39.836 1.00 91.69 104 LEU A CA 1
ATOM 819 C C . LEU A 1 104 ? -19.678 1.087 40.966 1.00 91.69 104 LEU A C 1
ATOM 821 O O . LEU A 1 104 ? -20.370 2.084 40.740 1.00 91.69 104 LEU A O 1
ATOM 825 N N . PRO A 1 105 ? -19.635 0.509 42.185 1.00 84.81 105 PRO A N 1
ATOM 826 C CA . PRO A 1 105 ? -20.324 1.080 43.338 1.00 84.81 105 PRO A CA 1
ATOM 827 C C . PRO A 1 105 ? -19.764 2.476 43.644 1.00 84.81 105 PRO A C 1
ATOM 829 O O . PRO A 1 105 ? -18.546 2.658 43.669 1.00 84.81 105 PRO A O 1
ATOM 832 N N . GLN A 1 106 ? -20.678 3.436 43.817 1.00 66.06 106 GLN A N 1
ATOM 833 C CA . GLN A 1 106 ? -20.399 4.845 44.122 1.00 66.06 106 GLN A CA 1
ATOM 834 C C . GLN A 1 106 ? -19.903 5.018 45.559 1.00 66.06 106 GLN A C 1
ATOM 836 O O . GLN A 1 106 ? -20.494 4.373 46.457 1.00 66.06 106 GLN A O 1
#

Sequence (106 aa):
MKYLWKILSSTSSLWRLYVAVSVASVAIAVLNLLTPALTGWAIDELRKGTGARVGYMILIALAIFFIDLGVTFINNIGGYWGDQISARLYKLLGENYYRQLLELPQ